Protein AF-A0A1E1M4H0-F1 (afdb_monomer_lite)

Foldseek 3Di:
DDADPVGNQWDWDDDPQQFTKIKGHDPPDIDMDTDPSNVVNVVVVCVVVVNDDDDDDDADQVGWDQDPQWTWHQHPVRDIDIDNVVVVVVDDDDDPDPPQPLDPVRDGD

Radius of gyration: 22.46 Å; chains: 1; bounding box: 49×54×59 Å

Structure (mmCIF, N/CA/C/O backbone):
data_AF-A0A1E1M4H0-F1
#
_entry.id   AF-A0A1E1M4H0-F1
#
loop_
_atom_site.group_PDB
_atom_site.id
_atom_site.type_symbol
_atom_site.label_atom_id
_atom_site.label_alt_id
_atom_site.label_comp_id
_atom_site.label_asym_id
_atom_site.label_entity_id
_atom_site.label_seq_id
_atom_site.pdbx_PDB_ins_code
_atom_site.Cartn_x
_atom_site.Cartn_y
_atom_site.Cartn_z
_atom_site.occupancy
_atom_site.B_iso_or_equiv
_atom_site.auth_seq_id
_atom_site.auth_comp_id
_atom_site.auth_asym_id
_atom_site.auth_atom_id
_atom_site.pdbx_PDB_model_num
ATOM 1 N N . MET A 1 1 ? -12.141 -9.531 6.085 1.00 88.38 1 MET A N 1
ATOM 2 C CA . MET A 1 1 ? -11.904 -9.053 4.707 1.00 88.38 1 MET A CA 1
ATOM 3 C C . MET A 1 1 ? -12.409 -10.109 3.742 1.00 88.38 1 MET A C 1
ATOM 5 O O . MET A 1 1 ? -12.587 -11.242 4.173 1.00 88.38 1 MET A O 1
ATOM 9 N N . ILE A 1 2 ? -12.668 -9.748 2.490 1.00 92.75 2 ILE A N 1
ATOM 10 C CA . ILE A 1 2 ? -13.139 -10.661 1.444 1.00 92.75 2 ILE A CA 1
ATOM 11 C C . ILE A 1 2 ? -12.105 -10.640 0.307 1.00 92.75 2 ILE A C 1
ATOM 13 O O . ILE A 1 2 ? -11.772 -9.540 -0.146 1.00 92.75 2 ILE A O 1
ATOM 17 N N . PRO A 1 3 ? -11.578 -11.797 -0.135 1.00 93.75 3 PRO A N 1
ATOM 18 C CA . PRO A 1 3 ? -10.690 -11.862 -1.292 1.00 93.75 3 PRO A CA 1
ATOM 19 C C . PRO A 1 3 ? -11.390 -11.434 -2.584 1.00 93.75 3 PRO A C 1
ATOM 21 O O . PRO A 1 3 ? -12.581 -11.688 -2.770 1.00 93.75 3 PRO A O 1
ATOM 24 N N . SER A 1 4 ? -10.644 -10.797 -3.481 1.00 92.00 4 SER A N 1
ATOM 25 C CA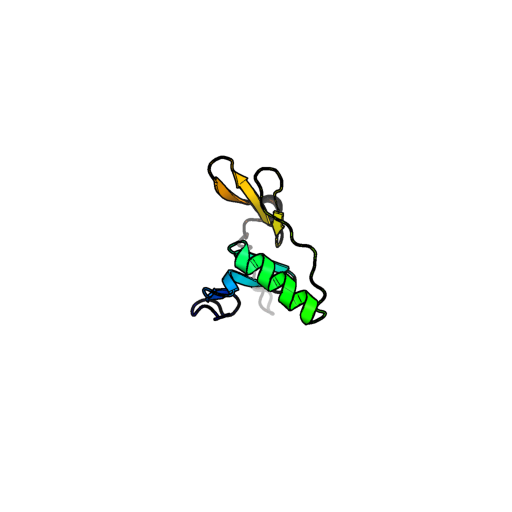 . SER A 1 4 ? -11.083 -10.508 -4.842 1.00 92.00 4 SER A CA 1
ATOM 26 C C . SER A 1 4 ? -11.274 -11.806 -5.627 1.00 92.00 4 SER A C 1
ATOM 28 O O . SER A 1 4 ? -10.559 -12.787 -5.432 1.00 92.00 4 SER A O 1
ATOM 30 N N . THR A 1 5 ? -12.221 -11.800 -6.566 1.00 93.25 5 THR A N 1
ATOM 31 C CA . THR A 1 5 ? -12.439 -12.917 -7.497 1.00 93.25 5 THR A CA 1
ATOM 32 C C . THR A 1 5 ? -11.349 -13.025 -8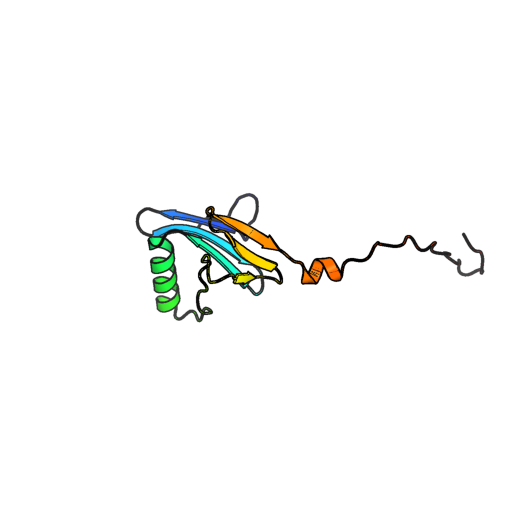.565 1.00 93.25 5 THR A C 1
ATOM 34 O O . THR A 1 5 ? -11.244 -14.063 -9.207 1.00 93.25 5 THR A O 1
ATOM 37 N N . TYR A 1 6 ? -10.568 -11.960 -8.776 1.00 90.25 6 TYR A N 1
ATOM 38 C CA . TYR A 1 6 ? -9.510 -11.898 -9.793 1.00 90.25 6 TYR A CA 1
ATOM 39 C C . TYR A 1 6 ? -8.107 -12.136 -9.223 1.00 90.25 6 TYR A C 1
ATOM 41 O O . TYR A 1 6 ? -7.217 -12.545 -9.959 1.00 90.25 6 TYR A O 1
ATOM 49 N N . ASP A 1 7 ? -7.911 -11.875 -7.929 1.00 87.19 7 ASP A N 1
ATOM 50 C CA . ASP A 1 7 ? -6.629 -12.031 -7.242 1.00 87.19 7 ASP A CA 1
ATOM 51 C C . ASP A 1 7 ? -6.885 -12.394 -5.773 1.00 87.19 7 ASP A C 1
ATOM 53 O O . ASP A 1 7 ? -7.392 -11.585 -4.994 1.00 87.19 7 ASP A O 1
ATOM 57 N N . THR A 1 8 ? -6.532 -13.617 -5.378 1.00 87.62 8 THR A N 1
ATOM 58 C CA . THR A 1 8 ? -6.739 -14.111 -4.008 1.00 87.62 8 THR A CA 1
ATOM 59 C C . THR A 1 8 ? -5.912 -13.365 -2.966 1.00 87.62 8 THR A C 1
ATOM 61 O O . THR A 1 8 ? -6.256 -13.383 -1.785 1.00 87.62 8 THR A O 1
ATOM 64 N N . CYS A 1 9 ? -4.833 -12.711 -3.392 1.00 89.94 9 CYS A N 1
ATOM 65 C CA . CYS A 1 9 ? -3.978 -11.900 -2.539 1.00 89.94 9 CYS A CA 1
ATOM 66 C C . CYS A 1 9 ? -4.512 -10.475 -2.363 1.00 89.94 9 CYS A C 1
ATOM 68 O O . CYS A 1 9 ? -4.069 -9.766 -1.460 1.00 89.94 9 CYS A O 1
ATOM 70 N N . LEU A 1 10 ? -5.487 -10.055 -3.171 1.00 91.12 10 LEU A N 1
ATOM 71 C CA . LEU A 1 10 ? -6.143 -8.764 -3.037 1.00 91.12 10 LEU A CA 1
ATOM 72 C C . LEU A 1 10 ? -7.391 -8.901 -2.160 1.00 91.12 10 LEU A C 1
ATOM 74 O O . LEU A 1 10 ? -8.419 -9.432 -2.572 1.00 91.12 10 LEU A O 1
ATOM 78 N N . LEU A 1 11 ? -7.316 -8.392 -0.939 1.00 93.25 11 LEU A N 1
ATOM 79 C CA . LEU A 1 11 ? -8.394 -8.399 0.037 1.00 93.25 11 LEU A CA 1
ATOM 80 C C . LEU A 1 11 ? -9.099 -7.044 0.070 1.00 93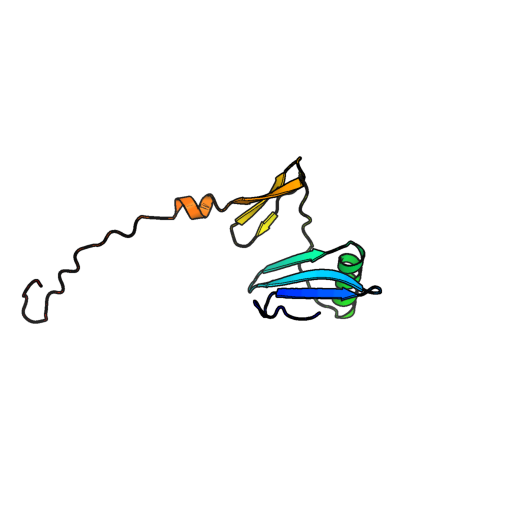.25 11 LEU A C 1
ATOM 82 O O . LEU A 1 11 ? -8.463 -5.998 0.017 1.00 93.25 11 LEU A O 1
ATOM 86 N N . SER A 1 12 ? -10.418 -7.043 0.235 1.00 94.25 12 SER A N 1
ATOM 87 C CA . SER A 1 12 ? -11.189 -5.814 0.430 1.00 94.25 12 SER A CA 1
ATOM 88 C C . SER A 1 12 ? -12.087 -5.886 1.660 1.00 94.25 12 SER A C 1
ATOM 90 O O . SER A 1 12 ? -12.483 -6.956 2.141 1.00 94.25 12 SER A O 1
ATOM 92 N N . VAL A 1 13 ? -12.408 -4.722 2.210 1.00 94.56 13 VAL A N 1
ATOM 93 C CA . VAL A 1 13 ? -13.391 -4.565 3.273 1.00 94.56 13 VAL A CA 1
ATOM 94 C C . VAL A 1 13 ? -14.168 -3.275 3.066 1.00 94.56 13 VAL A C 1
ATOM 96 O O . VAL A 1 13 ? -13.616 -2.226 2.750 1.00 94.56 13 VAL A O 1
ATOM 99 N N . SER A 1 14 ? -15.475 -3.358 3.272 1.00 94.94 14 SER A N 1
ATOM 100 C CA . SER A 1 14 ? -16.358 -2.205 3.369 1.00 94.94 14 SER A CA 1
ATOM 101 C C . SER A 1 14 ? -17.352 -2.505 4.478 1.00 94.94 14 SER A C 1
ATOM 103 O O . SER A 1 14 ? -18.276 -3.299 4.309 1.00 94.94 14 SER A O 1
ATOM 105 N N . ASN A 1 15 ? -17.103 -1.956 5.664 1.00 93.50 15 ASN A N 1
ATOM 106 C CA . ASN A 1 15 ? -17.920 -2.214 6.841 1.00 93.50 15 ASN A CA 1
ATOM 107 C C . ASN A 1 15 ? -18.078 -0.926 7.663 1.00 93.50 15 ASN A C 1
ATOM 109 O O . ASN A 1 15 ? -17.071 -0.329 8.034 1.00 93.50 15 ASN A O 1
ATOM 113 N N . PRO A 1 16 ? -19.301 -0.512 8.039 1.00 91.94 16 PRO A N 1
ATOM 114 C CA . PRO A 1 16 ? -19.507 0.730 8.785 1.00 91.94 16 PRO A CA 1
ATOM 115 C C . PRO A 1 16 ? -18.756 0.817 10.119 1.00 91.94 16 PRO A C 1
ATOM 117 O O . PRO A 1 16 ? -18.439 1.918 10.557 1.00 91.94 16 PRO A O 1
ATOM 120 N N . LYS A 1 17 ? -18.467 -0.308 10.786 1.00 91.62 17 LYS A N 1
ATOM 121 C CA . LYS A 1 17 ? -17.731 -0.356 12.061 1.00 91.62 17 LYS A CA 1
ATOM 122 C C . LYS A 1 17 ? -16.215 -0.351 11.875 1.00 91.62 17 LYS A C 1
ATOM 124 O O . LYS A 1 17 ? -15.528 0.205 12.723 1.00 91.62 17 LYS A O 1
ATOM 129 N N . ILE A 1 18 ? -15.716 -0.946 10.793 1.00 91.38 18 ILE A N 1
ATOM 130 C CA . ILE A 1 18 ? -14.275 -1.142 10.560 1.00 91.38 18 ILE A CA 1
ATOM 131 C C . ILE A 1 18 ? -13.704 -0.064 9.631 1.00 91.38 18 ILE A C 1
ATOM 133 O O . ILE A 1 18 ? -12.568 0.332 9.821 1.00 91.38 18 ILE A O 1
ATOM 137 N N . GLY A 1 19 ? -14.486 0.448 8.681 1.00 95.31 19 GLY A N 1
ATOM 138 C CA . GLY A 1 19 ? -14.034 1.340 7.610 1.00 95.31 19 GLY A CA 1
ATOM 139 C C . GLY A 1 19 ? -14.043 0.660 6.241 1.00 95.31 19 GLY A C 1
ATOM 140 O O . GLY A 1 19 ? -14.579 -0.446 6.070 1.00 95.31 19 GLY A O 1
ATOM 141 N N . LYS A 1 20 ? -13.463 1.349 5.261 1.00 96.31 20 LYS A N 1
ATOM 142 C CA . LYS A 1 20 ? -13.241 0.858 3.900 1.00 96.31 20 LYS A CA 1
ATOM 143 C C . LYS A 1 20 ? -11.749 0.729 3.632 1.00 96.31 20 LYS A C 1
ATOM 145 O O . LYS A 1 20 ? -10.993 1.656 3.911 1.00 96.31 20 LYS A O 1
ATOM 150 N N . GLY A 1 21 ? -11.344 -0.393 3.053 1.00 94.62 21 GLY A N 1
ATOM 151 C CA . GLY A 1 21 ? -9.951 -0.631 2.708 1.00 94.62 21 GLY A CA 1
ATOM 152 C C . GLY A 1 21 ? -9.772 -1.757 1.703 1.00 94.62 21 GLY A C 1
ATOM 153 O O . GLY A 1 21 ? -10.622 -2.639 1.571 1.00 94.62 21 GLY A O 1
ATOM 154 N N . VAL A 1 22 ? -8.652 -1.704 0.999 1.00 93.75 22 VAL A N 1
ATOM 155 C CA . VAL A 1 22 ? -8.147 -2.740 0.105 1.00 93.75 22 VAL A CA 1
ATOM 156 C C . VAL A 1 22 ? -6.705 -3.012 0.508 1.00 93.75 22 VAL A C 1
ATOM 158 O O . VAL A 1 22 ? -5.919 -2.080 0.638 1.00 93.75 22 VAL A O 1
ATOM 161 N N . LEU A 1 23 ? -6.375 -4.276 0.722 1.00 91.56 23 LEU A N 1
ATOM 162 C CA . LEU A 1 23 ? -5.081 -4.761 1.184 1.00 91.56 23 LEU A CA 1
ATOM 163 C C . LEU A 1 23 ? -4.568 -5.773 0.165 1.00 91.56 23 LEU A C 1
ATOM 165 O O . LEU A 1 23 ? -5.277 -6.721 -0.158 1.00 91.56 23 LEU A O 1
ATOM 169 N N . SER A 1 24 ? -3.348 -5.593 -0.318 1.00 89.50 24 SER A N 1
ATOM 170 C CA . SER A 1 24 ? -2.668 -6.586 -1.142 1.00 89.50 24 SER A CA 1
ATOM 171 C C . SER A 1 24 ? -1.629 -7.326 -0.308 1.00 89.50 24 SER A C 1
ATOM 173 O O . SER A 1 24 ? -0.737 -6.713 0.285 1.00 89.50 24 SER A O 1
ATOM 175 N N . LEU A 1 25 ? -1.764 -8.648 -0.260 1.00 84.56 25 LEU A N 1
ATOM 176 C CA . LEU A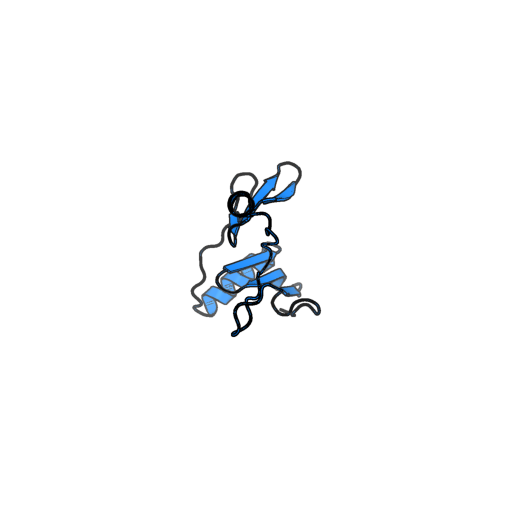 1 25 ? -0.858 -9.565 0.417 1.00 84.56 25 LEU A CA 1
ATOM 177 C C . LEU A 1 25 ? 0.171 -10.088 -0.588 1.00 84.56 25 LEU A C 1
ATOM 179 O O . LEU A 1 25 ? -0.070 -11.082 -1.269 1.00 84.56 25 LEU A O 1
ATOM 183 N N . GLN A 1 26 ? 1.320 -9.428 -0.702 1.00 78.50 26 GLN A N 1
ATOM 184 C CA . GLN A 1 26 ? 2.438 -9.958 -1.482 1.00 78.50 26 GLN A CA 1
ATOM 185 C C . GLN A 1 26 ? 3.459 -10.633 -0.562 1.00 78.50 26 GLN A C 1
ATOM 187 O O . GLN A 1 26 ? 3.514 -10.377 0.642 1.00 78.50 26 GLN A O 1
ATOM 192 N N . ILE A 1 27 ? 4.239 -11.551 -1.134 1.00 63.31 27 ILE A N 1
ATOM 193 C CA . ILE A 1 27 ? 5.370 -12.167 -0.438 1.00 63.31 27 ILE A CA 1
ATOM 194 C C . ILE A 1 27 ? 6.374 -11.037 -0.145 1.00 63.31 27 ILE A C 1
ATOM 196 O O . ILE A 1 27 ? 6.597 -10.175 -0.993 1.00 63.31 27 ILE A O 1
ATOM 200 N N . ASP A 1 28 ? 6.902 -11.012 1.077 1.00 72.88 28 ASP A N 1
ATOM 201 C CA . ASP A 1 28 ? 7.843 -10.028 1.641 1.00 72.88 28 ASP A CA 1
ATOM 202 C C . ASP A 1 28 ? 7.276 -8.636 1.985 1.00 72.88 28 ASP A C 1
ATOM 204 O O . ASP A 1 28 ? 7.596 -8.110 3.054 1.00 72.88 28 ASP A O 1
ATOM 208 N N . ASN A 1 29 ? 6.380 -8.063 1.172 1.00 74.81 29 ASN A N 1
ATOM 209 C CA . ASN A 1 29 ? 5.835 -6.720 1.409 1.00 74.81 29 ASN A CA 1
ATOM 210 C C . ASN A 1 29 ? 4.299 -6.683 1.345 1.00 74.81 29 ASN A C 1
ATOM 212 O O . ASN A 1 29 ? 3.658 -7.352 0.541 1.00 74.81 29 ASN A O 1
ATOM 216 N N . THR A 1 30 ? 3.685 -5.838 2.173 1.00 82.56 30 THR A N 1
ATOM 217 C CA . THR A 1 30 ? 2.232 -5.615 2.197 1.00 82.56 30 THR A CA 1
ATOM 218 C C . THR A 1 30 ? 1.944 -4.145 1.916 1.00 82.56 30 THR A C 1
ATOM 220 O O . THR A 1 30 ? 2.578 -3.281 2.516 1.00 82.56 30 THR A O 1
ATOM 223 N N . PHE A 1 31 ? 0.991 -3.853 1.028 1.00 86.75 31 PHE A N 1
ATOM 224 C CA . PHE A 1 31 ? 0.487 -2.492 0.826 1.00 86.75 31 PHE A CA 1
ATOM 225 C C . PHE A 1 31 ? -1.033 -2.470 0.943 1.00 86.75 31 PHE A C 1
ATOM 227 O O . PHE A 1 31 ? -1.716 -3.430 0.577 1.00 86.75 31 PHE A O 1
ATOM 234 N N . PHE A 1 32 ? -1.578 -1.362 1.432 1.00 90.19 32 PHE A N 1
ATOM 235 C CA . PHE A 1 32 ? -3.018 -1.155 1.470 1.00 90.19 32 PHE A CA 1
ATOM 236 C C . PHE A 1 32 ? -3.386 0.292 1.192 1.00 90.19 32 PHE A C 1
ATOM 238 O O . PHE A 1 32 ? -2.596 1.215 1.367 1.00 90.19 32 PHE A O 1
ATOM 245 N N . ILE A 1 33 ? -4.637 0.471 0.794 1.00 91.31 33 ILE A N 1
ATOM 246 C CA . ILE A 1 33 ? -5.306 1.759 0.696 1.00 91.31 33 ILE A CA 1
ATOM 247 C C . ILE A 1 33 ? -6.553 1.657 1.558 1.00 91.31 33 ILE A C 1
ATOM 249 O O . ILE A 1 33 ? -7.323 0.707 1.430 1.00 91.31 33 ILE A O 1
ATOM 253 N N . GLY A 1 34 ? -6.786 2.628 2.431 1.00 93.50 34 GLY A N 1
ATOM 254 C CA . GLY A 1 34 ? -7.985 2.632 3.253 1.00 93.50 34 GLY A CA 1
ATOM 255 C C . GLY A 1 34 ? -8.287 3.987 3.851 1.00 93.50 34 GLY A C 1
ATOM 256 O O . GLY A 1 34 ? -7.432 4.869 3.916 1.00 93.50 34 GLY A O 1
ATOM 257 N N . ASP A 1 35 ? -9.532 4.147 4.285 1.00 95.00 35 ASP A N 1
ATOM 258 C CA . ASP A 1 35 ? -9.912 5.301 5.082 1.00 95.00 35 ASP A CA 1
ATOM 259 C C . ASP A 1 35 ? -9.263 5.238 6.471 1.00 95.00 35 ASP A C 1
ATOM 261 O O . ASP A 1 35 ? -8.840 4.185 6.954 1.00 95.00 35 ASP A O 1
ATOM 265 N N . LYS A 1 36 ? -9.211 6.382 7.155 1.00 94.00 36 LYS A N 1
ATOM 266 C CA . LYS A 1 36 ? -8.619 6.466 8.494 1.00 94.00 36 LYS A CA 1
ATOM 267 C C . LYS A 1 36 ? -9.213 5.442 9.474 1.00 94.00 36 LYS A C 1
ATOM 269 O O . LYS A 1 36 ? -8.495 4.907 10.313 1.00 94.00 36 LYS A O 1
ATOM 274 N N . LYS A 1 37 ? -10.508 5.139 9.352 1.00 95.94 37 LYS A N 1
ATOM 275 C CA . LYS A 1 37 ? -11.203 4.206 10.245 1.00 95.94 37 LYS A CA 1
ATOM 276 C C . LYS A 1 37 ? -10.680 2.778 10.090 1.00 95.94 37 LYS A C 1
ATOM 278 O O . LYS A 1 37 ? -10.495 2.094 11.101 1.00 95.94 37 LYS A O 1
ATOM 283 N N . PHE A 1 38 ? -10.412 2.363 8.853 1.00 94.75 38 PHE A N 1
ATOM 284 C CA . PHE A 1 38 ? -9.781 1.091 8.535 1.00 94.75 38 PHE A CA 1
ATOM 285 C C . PHE A 1 38 ? -8.356 1.035 9.081 1.00 94.75 38 PHE A C 1
ATOM 287 O O . PHE A 1 38 ? -8.039 0.094 9.805 1.00 94.75 38 PHE A O 1
ATOM 294 N N . ILE A 1 39 ? -7.542 2.064 8.824 1.00 92.69 39 ILE A N 1
ATOM 295 C CA . ILE A 1 39 ? -6.138 2.128 9.270 1.00 92.69 39 ILE A CA 1
ATOM 296 C C . ILE A 1 39 ? -6.033 2.016 10.797 1.00 92.69 39 ILE A C 1
ATOM 298 O O . ILE A 1 39 ? -5.241 1.227 11.316 1.00 92.69 39 ILE A O 1
ATOM 302 N N . ASP A 1 40 ? -6.872 2.764 11.518 1.00 93.81 40 ASP A N 1
ATOM 303 C CA . ASP A 1 40 ? -6.904 2.750 12.982 1.00 93.81 40 ASP A CA 1
ATOM 304 C C . ASP A 1 40 ? -7.415 1.395 13.519 1.00 93.81 40 ASP A C 1
ATOM 306 O O . ASP A 1 40 ? -6.956 0.904 14.554 1.00 93.81 40 ASP A O 1
ATOM 310 N N . SER A 1 41 ? -8.368 0.764 12.821 1.00 93.44 41 SER A N 1
ATOM 311 C CA . SER A 1 41 ? -8.899 -0.548 13.209 1.00 93.44 41 SER A CA 1
ATOM 312 C C . SER A 1 41 ? -7.899 -1.676 12.979 1.00 93.44 41 SER A C 1
ATOM 314 O O . SER A 1 41 ? -7.775 -2.542 13.839 1.00 93.44 41 SER A O 1
ATOM 316 N N . GLU A 1 42 ? -7.182 -1.663 11.857 1.00 92.31 42 GLU A N 1
ATOM 317 C CA . GLU A 1 42 ? -6.134 -2.635 11.553 1.00 92.31 42 GLU A CA 1
ATOM 318 C C . GLU A 1 42 ? -5.019 -2.573 12.603 1.00 92.31 42 GLU A C 1
ATOM 320 O O . GLU A 1 42 ? -4.692 -3.588 13.211 1.00 92.31 42 GLU A O 1
ATOM 325 N N . GLU A 1 43 ? -4.513 -1.373 12.902 1.00 92.19 43 GLU A N 1
ATOM 326 C CA . GLU A 1 43 ? -3.482 -1.161 13.923 1.00 92.19 43 GLU A CA 1
ATOM 327 C C . GLU A 1 43 ? -3.893 -1.722 15.293 1.00 92.19 43 GLU A C 1
ATOM 329 O O . GLU A 1 43 ? -3.099 -2.357 15.991 1.00 92.19 43 GLU A O 1
ATOM 334 N N . ARG A 1 44 ? -5.155 -1.506 15.685 1.00 93.31 44 ARG A N 1
ATOM 335 C CA . ARG A 1 44 ? -5.701 -2.030 16.940 1.00 93.31 44 ARG A CA 1
ATOM 336 C C . ARG A 1 44 ? -5.714 -3.557 16.958 1.00 93.31 44 ARG A C 1
ATOM 338 O O . ARG A 1 44 ? -5.319 -4.142 17.965 1.00 93.31 44 ARG A O 1
ATOM 345 N N . GLU A 1 45 ? -6.183 -4.199 15.889 1.00 92.81 45 GLU A N 1
ATOM 346 C CA . GLU A 1 45 ? -6.255 -5.664 15.843 1.00 92.81 45 GLU A CA 1
ATOM 347 C C . GLU A 1 45 ? -4.861 -6.306 15.741 1.00 92.81 45 GLU A C 1
ATOM 349 O O . GLU A 1 45 ? -4.630 -7.317 16.402 1.00 92.81 45 GLU A O 1
ATOM 354 N N . LEU A 1 46 ? -3.907 -5.695 15.023 1.00 92.81 46 LEU A N 1
ATOM 355 C CA . LEU A 1 46 ? -2.506 -6.145 14.987 1.00 92.81 46 LEU A CA 1
ATOM 356 C C . LEU A 1 46 ? -1.875 -6.121 16.386 1.00 92.81 46 LEU A C 1
ATOM 358 O O . LEU A 1 46 ? -1.327 -7.127 16.841 1.00 92.81 46 LEU A O 1
ATOM 362 N N . LYS A 1 47 ? -2.039 -5.008 17.116 1.00 92.75 47 LYS A N 1
ATOM 363 C CA . LYS A 1 47 ? -1.575 -4.878 18.509 1.00 92.75 47 LYS A CA 1
ATOM 364 C C . LYS A 1 47 ? -2.222 -5.904 19.430 1.00 92.75 47 LYS A C 1
ATOM 366 O O . LYS A 1 47 ? -1.532 -6.546 20.217 1.00 92.75 47 LYS A O 1
ATOM 371 N N . LYS A 1 48 ? -3.540 -6.087 19.323 1.00 95.94 48 LYS A N 1
ATOM 372 C CA . LYS A 1 48 ? -4.290 -7.063 20.127 1.00 95.94 48 LYS A CA 1
ATOM 373 C C . LYS A 1 48 ? -3.834 -8.500 19.869 1.00 95.94 48 LYS A C 1
ATOM 375 O O . LYS A 1 48 ? -3.793 -9.295 20.801 1.00 95.94 48 LYS A O 1
ATOM 380 N N . ALA A 1 49 ? -3.486 -8.822 18.626 1.00 96.19 49 ALA A N 1
ATOM 381 C CA . ALA A 1 49 ? -2.952 -10.125 18.246 1.00 96.19 49 ALA A CA 1
ATOM 382 C C . ALA A 1 49 ? -1.476 -10.320 18.643 1.00 96.19 49 ALA A C 1
ATOM 384 O O . ALA A 1 49 ? -0.924 -11.387 18.387 1.00 96.19 49 ALA A O 1
ATOM 385 N N . ASN A 1 50 ? -0.831 -9.307 19.241 1.00 94.38 50 ASN A N 1
ATOM 386 C CA . ASN A 1 50 ? 0.615 -9.258 19.459 1.00 94.38 50 ASN A CA 1
ATOM 387 C C . ASN A 1 50 ? 1.403 -9.546 18.165 1.00 94.38 50 ASN A C 1
ATOM 389 O O . ASN A 1 50 ? 2.462 -10.177 18.178 1.00 94.38 50 ASN A O 1
ATOM 393 N N . PHE A 1 51 ? 0.845 -9.121 17.028 1.00 90.94 51 PHE A N 1
ATOM 394 C CA . PHE A 1 51 ? 1.448 -9.313 15.723 1.00 90.94 51 PHE A CA 1
ATOM 395 C C . PHE A 1 51 ? 2.479 -8.212 15.486 1.00 90.94 51 PHE A C 1
ATOM 397 O O . PHE A 1 51 ? 2.157 -7.024 15.526 1.00 90.94 51 PHE A O 1
ATOM 404 N N . LYS A 1 52 ? 3.727 -8.605 15.227 1.00 86.06 52 LYS A N 1
ATOM 405 C CA . LYS A 1 52 ? 4.804 -7.665 14.922 1.00 86.06 52 LYS A CA 1
ATOM 406 C C . LYS A 1 52 ? 4.758 -7.309 13.435 1.00 86.06 52 LYS A C 1
ATOM 408 O O . LYS A 1 52 ? 5.246 -8.072 12.607 1.00 86.06 52 LYS A O 1
ATOM 413 N N . SER A 1 53 ? 4.169 -6.162 13.110 1.00 83.75 53 SER A N 1
ATOM 414 C CA . SER A 1 53 ? 4.240 -5.567 11.773 1.00 83.75 53 SER A CA 1
ATOM 415 C C . SER A 1 53 ? 5.376 -4.547 11.685 1.00 83.75 53 SER A C 1
ATOM 417 O O . SER A 1 53 ? 5.823 -4.011 12.701 1.00 83.75 53 SER A O 1
ATOM 419 N N . ASN A 1 54 ? 5.815 -4.255 10.462 1.00 83.62 54 ASN A N 1
ATOM 420 C CA . ASN A 1 54 ? 6.677 -3.105 10.200 1.00 83.62 54 ASN A CA 1
ATOM 421 C C . ASN A 1 54 ? 5.921 -1.791 10.461 1.00 83.62 54 ASN A C 1
ATOM 423 O O . ASN A 1 54 ? 4.685 -1.775 10.534 1.00 83.62 54 ASN A O 1
ATOM 427 N N . GLU A 1 55 ? 6.669 -0.696 10.608 1.00 84.75 55 GLU A N 1
ATOM 428 C CA . GLU A 1 55 ? 6.084 0.642 10.675 1.00 84.75 55 GLU A CA 1
ATOM 429 C C . GLU A 1 55 ? 5.371 0.989 9.362 1.00 84.75 55 GLU A C 1
ATOM 431 O O . GLU A 1 55 ? 5.756 0.541 8.281 1.00 84.75 55 GLU A O 1
ATOM 436 N N . LYS A 1 56 ? 4.295 1.770 9.469 1.00 88.12 56 LYS A N 1
ATOM 437 C CA . LYS A 1 56 ? 3.509 2.210 8.315 1.00 88.12 56 LYS A CA 1
ATOM 438 C C . LYS A 1 56 ? 4.159 3.427 7.679 1.00 88.12 56 LYS A C 1
ATOM 440 O O . LYS A 1 56 ? 4.286 4.466 8.324 1.00 88.12 56 LYS A O 1
ATOM 445 N N . GLU A 1 57 ? 4.465 3.316 6.396 1.00 90.50 57 GLU A N 1
ATOM 446 C CA . GLU A 1 57 ? 4.810 4.455 5.553 1.00 90.50 57 GLU A CA 1
ATOM 447 C C . GLU A 1 57 ? 3.542 5.020 4.906 1.00 90.50 57 GLU A C 1
ATOM 449 O O . GLU A 1 57 ? 2.661 4.279 4.462 1.00 90.50 57 GLU A O 1
ATOM 454 N N . PHE A 1 58 ? 3.430 6.348 4.868 1.00 91.62 58 PHE A N 1
ATOM 455 C CA . PHE A 1 58 ? 2.278 7.037 4.291 1.00 91.62 58 PHE A CA 1
ATOM 456 C C . PHE A 1 58 ? 2.701 7.819 3.061 1.00 91.62 58 PHE A C 1
ATOM 458 O O . PHE A 1 58 ? 3.506 8.745 3.157 1.00 91.62 58 PHE A O 1
ATOM 465 N N . LEU A 1 59 ? 2.100 7.491 1.918 1.00 9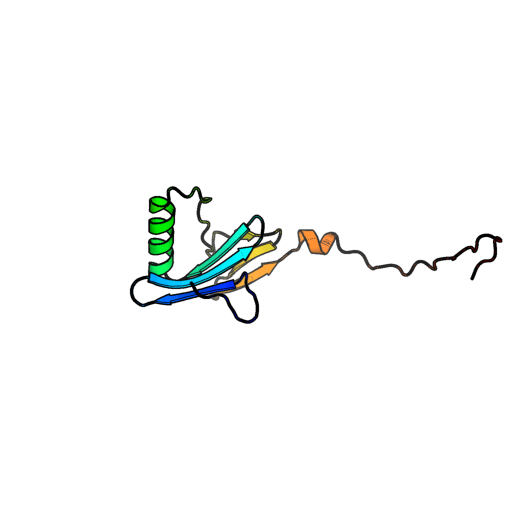4.12 59 LEU A N 1
ATOM 466 C CA . LEU A 1 59 ? 2.364 8.209 0.684 1.00 94.12 59 LEU A CA 1
ATOM 467 C C . LEU A 1 59 ? 1.836 9.640 0.820 1.00 94.12 59 LEU A C 1
ATOM 469 O O . LEU A 1 59 ? 0.639 9.865 1.007 1.00 94.12 59 LEU A O 1
ATOM 473 N N . THR A 1 60 ? 2.735 10.611 0.708 1.00 95.19 60 THR A N 1
ATOM 474 C CA . THR A 1 60 ? 2.383 12.033 0.647 1.00 95.19 60 THR A CA 1
ATOM 475 C C . THR A 1 60 ? 3.174 12.705 -0.466 1.00 95.19 60 THR A C 1
ATOM 477 O O . THR A 1 60 ? 4.170 12.167 -0.942 1.00 95.19 60 THR A O 1
ATOM 480 N N . THR A 1 61 ? 2.800 13.929 -0.837 1.00 96.25 61 THR A N 1
ATOM 481 C CA . THR A 1 61 ? 3.544 14.714 -1.839 1.00 96.25 61 THR A CA 1
ATOM 482 C C . THR A 1 61 ? 4.995 15.010 -1.441 1.00 96.25 61 THR A C 1
ATOM 484 O O . THR A 1 61 ? 5.795 15.411 -2.279 1.00 96.25 61 THR A O 1
ATOM 487 N N . LYS A 1 62 ? 5.353 14.825 -0.163 1.00 96.69 62 LYS A N 1
ATOM 488 C CA . LYS A 1 62 ? 6.715 15.010 0.366 1.00 96.69 62 LYS A CA 1
ATOM 489 C C . LYS A 1 62 ? 7.397 13.701 0.759 1.00 96.69 62 LYS A C 1
ATOM 491 O O . LYS A 1 62 ? 8.568 13.724 1.124 1.00 96.69 62 LYS A O 1
ATOM 496 N N . HIS A 1 63 ? 6.666 12.591 0.742 1.00 96.31 63 HIS A N 1
ATOM 497 C CA . HIS A 1 63 ? 7.140 11.296 1.208 1.00 96.31 63 HIS A CA 1
ATOM 498 C C . HIS A 1 63 ? 6.744 10.226 0.187 1.00 96.31 63 HIS A C 1
ATOM 500 O O . HIS A 1 63 ? 5.646 9.669 0.290 1.00 96.31 63 HIS A O 1
ATOM 506 N N . PRO A 1 64 ? 7.586 10.007 -0.839 1.00 95.06 64 PRO A N 1
ATOM 507 C CA . PRO A 1 64 ? 7.426 8.877 -1.741 1.00 95.06 64 PRO A CA 1
ATOM 508 C C . PRO A 1 64 ? 7.725 7.562 -1.016 1.00 95.06 64 PRO A C 1
ATOM 510 O O . PRO A 1 64 ? 8.433 7.560 -0.011 1.00 95.06 64 PRO A O 1
ATOM 513 N N . ILE A 1 65 ? 7.198 6.459 -1.545 1.00 93.00 65 ILE A N 1
ATOM 514 C CA . ILE A 1 65 ? 7.379 5.115 -0.983 1.00 93.00 65 ILE A CA 1
ATOM 515 C C . ILE A 1 65 ? 8.107 4.238 -1.996 1.00 93.00 65 ILE A C 1
ATOM 517 O O . ILE A 1 65 ? 7.692 4.148 -3.154 1.00 93.00 65 ILE A O 1
ATOM 521 N N . ASP A 1 66 ? 9.146 3.540 -1.544 1.00 89.44 66 ASP A N 1
ATOM 522 C CA . ASP A 1 66 ? 9.781 2.475 -2.315 1.00 89.44 66 ASP A CA 1
ATOM 523 C C . ASP A 1 66 ? 9.106 1.132 -2.003 1.00 89.44 66 ASP A C 1
ATOM 525 O O . ASP A 1 66 ? 9.101 0.654 -0.871 1.00 89.44 66 ASP A O 1
ATOM 529 N N . PHE A 1 67 ? 8.531 0.491 -3.019 1.00 84.75 67 PHE A N 1
ATOM 530 C CA . PHE A 1 67 ? 7.801 -0.768 -2.875 1.00 84.75 67 PHE A CA 1
ATOM 531 C C . PHE A 1 67 ? 8.173 -1.747 -3.988 1.00 84.75 67 PHE A C 1
ATOM 533 O O . PHE A 1 67 ? 8.007 -1.444 -5.168 1.00 84.75 67 PHE A O 1
ATOM 540 N N . ASN A 1 68 ? 8.670 -2.937 -3.629 1.00 83.44 68 ASN A N 1
ATOM 541 C CA . ASN A 1 68 ? 9.061 -3.992 -4.577 1.00 83.44 68 ASN A CA 1
ATOM 542 C C . ASN A 1 68 ? 9.918 -3.481 -5.753 1.00 83.44 68 ASN A C 1
ATOM 544 O O . ASN A 1 68 ? 9.706 -3.842 -6.911 1.00 83.44 68 ASN A O 1
ATOM 548 N N . ARG A 1 69 ? 10.920 -2.641 -5.442 1.00 84.88 69 ARG A N 1
ATOM 549 C CA . ARG A 1 69 ? 11.828 -1.970 -6.402 1.00 84.88 69 ARG A CA 1
ATOM 550 C C . ARG A 1 69 ? 11.160 -0.932 -7.314 1.00 84.88 69 ARG A C 1
ATOM 552 O O . ARG A 1 69 ? 11.797 -0.449 -8.250 1.00 84.88 69 ARG A O 1
ATOM 559 N N . GLY A 1 70 ? 9.896 -0.614 -7.073 1.00 89.12 70 GLY A N 1
ATOM 560 C CA . GLY A 1 70 ? 9.214 0.534 -7.643 1.00 89.12 70 GLY A CA 1
ATOM 561 C C . GLY A 1 70 ? 9.279 1.739 -6.721 1.00 89.12 70 GLY A C 1
ATOM 562 O O . GLY A 1 70 ? 9.289 1.586 -5.505 1.00 89.12 70 GLY A O 1
ATOM 563 N N . HIS A 1 71 ? 9.307 2.921 -7.320 1.00 92.88 71 HIS A N 1
ATOM 564 C CA . HIS A 1 71 ? 9.267 4.202 -6.635 1.00 92.88 71 HIS A CA 1
ATOM 565 C C . HIS A 1 71 ? 7.893 4.834 -6.863 1.00 92.88 71 HIS A C 1
ATOM 567 O O . HIS A 1 71 ? 7.511 5.089 -8.010 1.00 92.88 71 HIS A O 1
ATOM 573 N N . ILE A 1 72 ? 7.132 5.030 -5.786 1.00 93.88 72 ILE A N 1
ATOM 574 C CA . ILE A 1 72 ? 5.761 5.544 -5.821 1.00 93.88 72 ILE A CA 1
ATOM 575 C C . ILE A 1 72 ? 5.754 6.991 -5.326 1.00 93.88 72 ILE A C 1
ATOM 577 O O . ILE A 1 72 ? 6.122 7.259 -4.182 1.00 93.88 72 ILE A O 1
ATOM 581 N N . THR A 1 73 ? 5.283 7.917 -6.161 1.00 96.31 73 THR A N 1
ATOM 582 C CA . THR A 1 73 ? 5.115 9.340 -5.828 1.00 96.31 73 THR A CA 1
ATOM 583 C C . THR A 1 73 ? 3.640 9.740 -5.868 1.00 96.31 73 THR A C 1
ATOM 585 O O . THR A 1 73 ? 2.854 9.210 -6.656 1.00 96.31 73 THR A O 1
ATOM 588 N N . LEU A 1 74 ? 3.262 10.685 -5.001 1.00 96.94 74 LEU A N 1
ATOM 589 C CA . LEU A 1 74 ? 1.993 11.408 -5.085 1.00 96.94 74 LEU A CA 1
ATOM 590 C C . LEU A 1 74 ? 2.278 12.803 -5.634 1.00 96.94 74 LEU A C 1
ATOM 592 O O . LEU A 1 74 ? 2.975 13.591 -4.995 1.00 96.94 74 LEU A O 1
ATOM 596 N N . GLU A 1 75 ? 1.741 13.098 -6.807 1.00 96.75 75 GLU A N 1
ATOM 597 C CA . GLU A 1 75 ? 1.917 14.385 -7.468 1.00 96.75 75 GLU A CA 1
ATOM 598 C C . GLU A 1 75 ? 0.974 15.445 -6.872 1.00 96.75 75 GLU A C 1
ATOM 600 O O . GLU A 1 75 ? -0.008 15.144 -6.185 1.00 96.75 75 GLU A O 1
ATOM 605 N N . THR A 1 76 ? 1.265 16.724 -7.119 1.00 95.44 76 THR A N 1
ATOM 606 C CA . THR A 1 76 ? 0.481 17.846 -6.568 1.00 95.44 76 THR A CA 1
ATOM 607 C C . THR A 1 76 ? -0.945 17.926 -7.112 1.00 95.44 76 THR A C 1
ATOM 609 O O . THR A 1 76 ? -1.808 18.505 -6.454 1.00 95.44 76 THR A O 1
ATOM 612 N N . ASP A 1 77 ? -1.204 17.332 -8.278 1.00 96.12 77 ASP A N 1
ATOM 613 C CA . ASP A 1 77 ? -2.536 17.201 -8.876 1.00 96.12 77 ASP A CA 1
ATOM 614 C C . ASP A 1 77 ? -3.340 16.010 -8.316 1.00 96.12 77 ASP A C 1
ATOM 616 O O . ASP A 1 77 ? -4.493 15.804 -8.696 1.00 96.12 77 ASP A O 1
ATOM 620 N N . GLY A 1 78 ? -2.754 15.245 -7.389 1.00 93.31 78 GLY A N 1
ATOM 621 C CA . GLY A 1 78 ? -3.364 14.074 -6.767 1.00 93.31 78 GLY A CA 1
ATOM 622 C C . GLY A 1 78 ? -3.185 12.776 -7.554 1.00 93.31 78 GLY A C 1
ATOM 623 O O . GLY A 1 78 ? -3.685 11.739 -7.115 1.00 93.31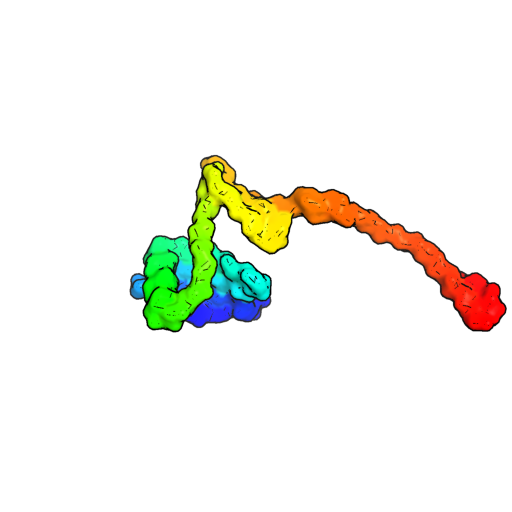 78 GLY A O 1
ATOM 624 N N . SER A 1 79 ? -2.481 12.796 -8.689 1.00 96.00 79 SER A N 1
ATOM 625 C CA . SER A 1 79 ? -2.132 11.573 -9.408 1.00 96.00 79 SER A CA 1
ATOM 626 C C . SER A 1 79 ? -1.056 10.774 -8.664 1.00 96.00 79 SER A C 1
ATOM 628 O O . SER A 1 79 ? -0.190 11.324 -7.982 1.00 96.00 79 SER A O 1
ATOM 630 N N . ILE A 1 80 ? -1.129 9.446 -8.772 1.00 94.81 80 ILE A N 1
ATOM 631 C CA . ILE A 1 80 ? -0.124 8.530 -8.226 1.00 94.81 80 ILE A CA 1
ATOM 632 C C . ILE A 1 80 ? 0.707 8.014 -9.391 1.00 94.81 80 ILE A C 1
ATOM 634 O O . ILE A 1 80 ? 0.160 7.463 -10.351 1.00 94.81 80 ILE A O 1
ATOM 638 N N . LYS A 1 81 ? 2.026 8.159 -9.294 1.00 95.00 81 LYS A N 1
ATOM 639 C CA . LYS A 1 81 ? 2.972 7.680 -10.299 1.00 95.00 81 LYS A CA 1
ATOM 640 C C . LYS A 1 81 ? 3.831 6.571 -9.707 1.00 95.00 81 LYS A C 1
ATOM 642 O O . LYS A 1 81 ? 4.311 6.677 -8.586 1.00 95.00 81 LYS A O 1
ATOM 647 N N . LEU A 1 82 ? 4.028 5.512 -10.485 1.00 93.19 82 LEU A N 1
ATOM 648 C CA . LEU A 1 82 ? 4.944 4.415 -10.188 1.00 93.19 82 LEU A CA 1
ATOM 649 C C . LEU A 1 82 ? 6.030 4.403 -11.264 1.00 93.19 82 LEU A C 1
ATOM 651 O O . LEU A 1 82 ? 5.716 4.302 -12.451 1.00 93.19 82 LEU A O 1
ATOM 655 N N . THR A 1 83 ? 7.297 4.482 -10.863 1.00 92.88 83 THR A N 1
ATOM 656 C CA . THR A 1 83 ? 8.436 4.279 -11.767 1.00 92.88 83 THR A CA 1
ATOM 657 C C . THR A 1 83 ? 9.304 3.117 -11.305 1.00 92.88 83 THR A C 1
ATOM 659 O O . THR A 1 83 ? 9.344 2.764 -10.130 1.00 92.88 83 THR A O 1
ATOM 662 N N . GLN A 1 84 ? 10.002 2.489 -12.248 1.00 91.56 84 GLN A N 1
ATOM 663 C CA . GLN A 1 84 ? 10.964 1.416 -11.982 1.00 91.56 84 GLN A CA 1
ATOM 664 C C . GLN A 1 84 ? 12.264 1.689 -12.745 1.00 91.56 84 GLN A C 1
ATOM 666 O O . GLN A 1 84 ? 12.836 0.800 -13.375 1.00 91.56 84 GLN A O 1
ATOM 671 N N . ASP A 1 85 ? 12.729 2.940 -12.721 1.00 84.88 85 ASP A N 1
ATOM 672 C CA . ASP A 1 85 ? 13.827 3.425 -13.571 1.00 84.88 85 ASP A CA 1
ATOM 673 C C . ASP A 1 85 ? 15.120 2.622 -13.399 1.00 84.88 85 ASP A C 1
ATOM 675 O O . ASP A 1 85 ? 15.864 2.411 -14.357 1.00 84.88 85 ASP A O 1
ATOM 679 N N . ALA A 1 86 ? 15.382 2.125 -12.188 1.00 82.06 86 ALA A N 1
ATOM 680 C CA . ALA A 1 86 ? 16.514 1.244 -11.928 1.00 82.06 86 ALA A CA 1
ATOM 681 C C . ALA A 1 86 ? 16.400 -0.087 -12.691 1.00 82.06 86 ALA A C 1
ATOM 683 O O . ALA A 1 86 ? 17.387 -0.558 -13.249 1.00 82.06 86 ALA A O 1
ATOM 684 N N . TYR A 1 87 ? 15.202 -0.673 -12.757 1.00 83.31 87 TYR A N 1
ATOM 685 C CA . TYR A 1 87 ? 14.962 -1.937 -13.450 1.00 83.31 87 TYR A CA 1
ATOM 686 C C . TYR A 1 87 ? 14.917 -1.758 -14.968 1.00 83.31 87 TYR A C 1
ATOM 688 O O . TYR A 1 87 ? 15.497 -2.566 -15.690 1.00 83.31 87 TYR A O 1
ATOM 696 N N . LEU A 1 88 ? 14.335 -0.658 -15.454 1.00 84.06 88 LEU A N 1
ATOM 697 C CA . LEU A 1 88 ? 14.332 -0.314 -16.880 1.00 84.06 88 LEU A CA 1
ATOM 698 C C . LEU A 1 88 ? 15.752 -0.290 -17.465 1.00 84.06 88 LEU A C 1
ATOM 700 O O . LEU A 1 88 ? 15.970 -0.782 -18.567 1.00 84.06 88 LEU A O 1
ATOM 704 N N . LYS A 1 89 ? 16.739 0.187 -16.696 1.00 86.38 89 LYS A N 1
ATOM 705 C CA . LYS A 1 89 ? 18.160 0.187 -17.092 1.00 86.38 89 LYS A CA 1
ATOM 706 C C . LYS A 1 89 ? 18.785 -1.207 -17.189 1.00 86.38 89 LYS A C 1
ATOM 708 O O . LYS A 1 89 ? 19.821 -1.357 -17.829 1.00 86.38 89 LYS A O 1
ATOM 713 N N . THR A 1 90 ? 18.199 -2.212 -16.541 1.00 85.00 90 THR A N 1
ATOM 714 C CA . THR A 1 90 ? 18.684 -3.601 -16.612 1.00 85.00 90 THR A CA 1
ATOM 715 C C . THR A 1 90 ? 18.111 -4.381 -17.788 1.00 85.00 90 THR A C 1
ATOM 717 O O . THR A 1 90 ? 18.622 -5.456 -18.104 1.00 85.00 90 THR A O 1
ATOM 720 N N . LEU A 1 91 ? 17.077 -3.850 -18.448 1.00 86.69 91 LEU A N 1
ATOM 721 C CA . LEU A 1 91 ? 16.482 -4.489 -19.610 1.00 86.69 91 LEU A CA 1
ATOM 722 C C . LEU A 1 91 ? 17.479 -4.495 -20.770 1.00 86.69 91 LEU A C 1
ATOM 724 O O . LEU A 1 91 ? 18.109 -3.487 -21.090 1.00 86.69 91 LEU A O 1
ATOM 728 N N . LYS A 1 92 ? 17.603 -5.650 -21.416 1.00 86.81 92 LYS A N 1
ATOM 729 C CA . LYS A 1 92 ? 18.376 -5.834 -22.643 1.00 86.81 92 LYS A CA 1
ATOM 730 C C . LYS A 1 92 ? 17.456 -6.436 -23.690 1.00 86.81 92 LYS A C 1
ATOM 732 O O . LYS A 1 92 ? 16.578 -7.229 -23.355 1.00 86.81 92 LYS A O 1
ATOM 737 N N . LEU A 1 93 ? 17.666 -6.061 -24.948 1.00 85.94 93 LEU A N 1
ATOM 738 C CA . LEU A 1 93 ? 17.038 -6.757 -26.064 1.00 85.94 93 LEU A CA 1
ATOM 739 C C . LEU A 1 93 ? 17.441 -8.229 -26.000 1.00 85.94 93 LEU A C 1
ATOM 741 O O . LEU A 1 93 ? 18.621 -8.546 -25.839 1.00 85.94 93 LEU A O 1
ATOM 745 N N . VAL A 1 94 ? 16.452 -9.111 -26.113 1.00 83.62 94 VAL A N 1
ATOM 746 C CA . VAL A 1 94 ? 16.719 -10.524 -26.358 1.00 83.62 94 VAL A CA 1
ATOM 747 C C . VAL A 1 94 ? 17.292 -10.595 -27.767 1.00 83.62 94 VAL A C 1
ATOM 749 O O . VAL A 1 94 ? 16.586 -10.323 -28.735 1.00 83.62 94 VAL A O 1
ATOM 752 N N . ALA A 1 95 ? 18.589 -10.868 -27.874 1.00 76.88 95 ALA A N 1
ATOM 753 C CA . ALA A 1 95 ? 19.180 -11.215 -29.151 1.00 76.88 95 ALA A CA 1
ATOM 754 C C . ALA A 1 95 ? 18.742 -12.644 -29.482 1.00 76.88 95 ALA A C 1
ATOM 756 O O . ALA A 1 95 ? 18.940 -13.555 -28.676 1.00 76.88 95 ALA A O 1
ATOM 757 N N . GLU A 1 96 ? 18.137 -12.837 -30.650 1.00 70.81 96 GLU A N 1
ATOM 758 C CA . GLU A 1 96 ? 18.070 -14.162 -31.255 1.00 70.81 96 GLU A CA 1
ATOM 759 C C . GLU A 1 96 ? 19.500 -14.524 -31.669 1.00 70.81 96 GLU A C 1
ATOM 761 O O . GLU A 1 96 ? 19.967 -14.146 -32.742 1.00 70.81 96 GLU A O 1
ATOM 766 N N . GLU A 1 97 ? 20.248 -15.181 -30.784 1.00 67.88 97 GLU A N 1
ATOM 767 C CA . GLU A 1 97 ? 21.456 -15.868 -31.224 1.00 67.88 97 GLU A CA 1
ATOM 768 C C . GLU A 1 97 ? 21.013 -17.061 -32.080 1.00 67.88 97 GLU A C 1
ATOM 770 O O . GLU A 1 97 ? 20.166 -17.843 -31.627 1.00 67.88 97 GLU A O 1
ATOM 775 N N . PRO A 1 98 ? 21.537 -17.225 -33.310 1.00 65.44 98 PRO A N 1
ATOM 776 C CA . PRO A 1 98 ? 21.346 -18.464 -34.038 1.00 65.44 98 PRO A CA 1
ATOM 777 C C . PRO A 1 98 ? 21.958 -19.579 -33.191 1.00 65.44 98 PRO A C 1
ATOM 779 O O . PRO A 1 98 ? 23.173 -19.677 -33.027 1.00 65.44 98 PRO A O 1
ATOM 782 N N . LEU A 1 99 ? 21.093 -20.393 -32.591 1.00 61.38 99 LEU A N 1
ATOM 783 C CA . LEU A 1 99 ? 21.492 -21.650 -31.989 1.00 61.38 99 LEU A CA 1
ATOM 784 C C . LEU A 1 99 ? 21.921 -22.557 -33.138 1.00 61.38 99 LEU A C 1
ATOM 786 O O . LEU A 1 99 ? 21.086 -23.252 -33.717 1.00 61.38 99 LEU A O 1
ATOM 790 N N . ASP A 1 100 ? 23.219 -22.574 -33.440 1.00 60.53 100 ASP A N 1
ATOM 791 C CA . ASP A 1 100 ? 23.827 -23.691 -34.153 1.00 60.53 100 ASP A CA 1
ATOM 792 C C . ASP A 1 100 ? 23.649 -24.918 -33.253 1.00 60.53 100 ASP A C 1
ATOM 794 O O . ASP A 1 100 ? 24.466 -25.229 -32.382 1.00 60.53 100 ASP A O 1
ATOM 798 N N . LEU A 1 101 ? 22.519 -25.606 -33.417 1.00 59.12 101 LEU A N 1
ATOM 799 C CA . LEU A 1 101 ? 22.267 -26.897 -32.800 1.00 59.12 101 LEU A CA 1
ATOM 800 C C . LEU A 1 101 ? 23.173 -27.905 -33.497 1.00 59.12 101 LEU A C 1
ATOM 802 O O . LEU A 1 101 ? 22.743 -28.648 -34.382 1.00 59.12 101 LEU A O 1
ATOM 806 N N . VAL A 1 102 ? 24.444 -27.921 -33.101 1.00 58.75 102 VAL A N 1
ATOM 807 C CA . VAL A 1 102 ? 25.387 -28.930 -33.557 1.00 58.75 102 VAL A CA 1
ATOM 808 C C . VAL A 1 102 ? 24.872 -30.262 -33.032 1.00 58.75 102 VAL A C 1
ATOM 810 O O . VAL A 1 102 ? 24.882 -30.539 -31.830 1.00 58.75 102 VAL A O 1
ATOM 813 N N . ASN A 1 103 ? 24.349 -31.092 -33.931 1.00 60.88 103 ASN A N 1
ATOM 814 C CA . ASN A 1 103 ? 23.986 -32.450 -33.558 1.00 60.88 103 ASN A CA 1
ATOM 815 C C . ASN A 1 103 ? 25.254 -33.203 -33.110 1.00 60.88 103 ASN A C 1
ATOM 817 O O . ASN A 1 103 ? 26.378 -32.810 -33.424 1.00 60.88 103 ASN A O 1
ATOM 821 N N . SER A 1 104 ? 25.094 -34.332 -32.422 1.00 62.94 104 SER A N 1
ATOM 822 C CA . SER A 1 104 ? 26.211 -35.171 -31.949 1.00 62.94 104 SER A CA 1
ATOM 823 C C . SER A 1 104 ? 27.170 -35.664 -33.052 1.00 62.94 104 SER A C 1
ATOM 825 O O . SER A 1 104 ? 28.152 -36.335 -32.749 1.00 62.94 104 SER A O 1
ATOM 827 N N . ARG A 1 105 ? 26.897 -35.345 -34.326 1.00 66.88 105 ARG A N 1
ATOM 828 C CA . ARG A 1 105 ? 27.694 -35.677 -35.511 1.00 66.88 105 ARG A CA 1
ATOM 829 C C . ARG A 1 105 ? 28.346 -34.456 -36.182 1.00 66.88 105 ARG A C 1
ATOM 831 O O . ARG A 1 105 ? 28.879 -34.605 -37.275 1.00 66.88 105 ARG A O 1
ATOM 838 N N . GLY A 1 106 ? 28.331 -33.276 -35.556 1.00 58.41 106 GLY A N 1
ATOM 839 C CA . GLY A 1 106 ? 29.074 -32.105 -36.040 1.00 58.41 106 GLY A CA 1
ATOM 840 C C . GLY A 1 106 ? 28.424 -31.347 -37.205 1.00 58.41 106 GLY A C 1
ATOM 841 O O . GLY A 1 106 ? 29.084 -30.517 -37.821 1.00 58.41 106 GLY A O 1
ATOM 842 N N . GLY A 1 107 ? 27.159 -31.626 -37.535 1.00 54.72 107 GLY A N 1
ATOM 843 C CA . GLY A 1 107 ? 26.427 -30.875 -38.558 1.00 54.72 107 GLY A CA 1
ATOM 844 C C . GLY A 1 107 ? 25.733 -29.653 -37.961 1.00 54.72 107 GLY A C 1
ATOM 845 O O . GLY A 1 107 ? 24.972 -29.810 -37.005 1.00 54.72 107 GLY A O 1
ATOM 846 N N . ILE A 1 108 ? 25.980 -28.475 -38.540 1.00 52.16 108 ILE A N 1
ATOM 847 C CA . ILE A 1 108 ? 25.238 -27.236 -38.258 1.00 52.16 108 ILE A CA 1
ATOM 848 C C . ILE A 1 108 ? 23.850 -27.352 -38.905 1.00 52.16 108 ILE A C 1
ATOM 850 O O . ILE A 1 108 ? 23.735 -27.908 -40.003 1.00 52.16 108 ILE A O 1
ATOM 854 N N . ARG A 1 109 ? 22.801 -26.901 -38.214 1.00 55.44 109 ARG A N 1
ATOM 855 C CA . ARG A 1 109 ? 21.406 -27.044 -38.633 1.00 55.44 109 ARG A CA 1
ATOM 856 C C . ARG A 1 109 ? 20.740 -25.694 -38.810 1.00 55.44 109 ARG A C 1
ATOM 858 O O . ARG A 1 109 ? 20.897 -24.876 -37.886 1.00 55.44 109 ARG A O 1
#

Sequence (109 aa):
MIPSTYDTCLLSVSNPKIGKGVLSLQIDNTFFIGDKKFIDSEERELKKANFKSNEKEFLTTKHPIDFNRGHITLETDGSIKLTQDAYLKTLKLVAEEPLDLVNSRGGIR

Secondary structure (DSSP, 8-state):
-EE-SS-TTEEEEEETTTEEEEEEE-SS-EEEEE-HHHHHHHHHHHHHTT--PPPPP--BTTB-EEETTEEEEE-TTS-EEEE-HHHHTT-------------TTS---

Organism: Rhynchosporium secalis (NCBI:txid38038)

pLDDT: mean 86.58, std 11.34, range [52.16, 96.94]